Protein AF-X0TNP8-F1 (afdb_monomer)

Sequence (38 aa):
ESELKCEVIVGNESDPWIDDPANRSSKAKPFRPAIYVE

Secondary structure (DSSP, 8-state):
--TT-S------TT-TTS--TT--GGG-BTTB------

Foldseek 3Di:
DPPVPDDDDDDDLPDPPDDDVPVQSVVADVVRGRDDDD

Solvent-accessible surface area (backbone atoms only — not comparable to full-atom values): 2929 Å² total; per-residue (Å²): 130,70,93,76,82,67,90,83,85,90,78,64,81,85,48,91,84,62,89,57,97,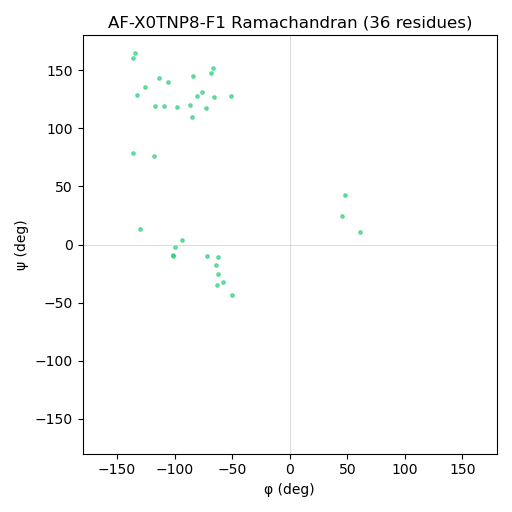74,58,37,63,82,68,38,48,93,100,41,76,55,84,87,88,134

Mean predicted aligned error: 5.87 Å

pLDDT: mean 79.95, std 7.5, range [52.0, 88.62]

Organism: NCBI:txid412755

Structure (mmCIF, N/CA/C/O backbone):
data_AF-X0TNP8-F1
#
_entry.id   AF-X0TNP8-F1
#
loop_
_atom_site.group_PDB
_atom_site.id
_atom_site.type_symbol
_atom_site.label_atom_id
_atom_site.label_alt_id
_atom_site.label_comp_id
_atom_site.label_asym_id
_atom_site.label_entity_id
_atom_site.label_seq_id
_atom_site.pdbx_PDB_ins_code
_atom_site.Cartn_x
_atom_site.Cartn_y
_atom_site.Cartn_z
_atom_site.occupancy
_atom_site.B_iso_or_equiv
_atom_site.auth_seq_id
_atom_site.auth_comp_id
_atom_site.auth_asym_id
_atom_site.auth_atom_id
_atom_site.pdbx_PDB_model_num
ATOM 1 N N . GLU A 1 1 ? -13.127 1.865 19.107 1.00 52.00 1 GLU A N 1
ATOM 2 C CA . GLU A 1 1 ? -13.144 0.980 17.922 1.00 52.00 1 GLU A CA 1
ATOM 3 C C . GLU A 1 1 ? -12.052 1.447 16.967 1.00 52.00 1 GLU A C 1
ATOM 5 O O . GLU A 1 1 ? -11.800 2.644 16.933 1.00 52.00 1 GLU A O 1
ATOM 10 N N . SER A 1 2 ? -11.377 0.542 16.254 1.00 72.62 2 SER A N 1
ATOM 11 C CA . SER A 1 2 ? -10.511 0.927 15.127 1.00 72.62 2 SER A CA 1
ATOM 12 C C . SER A 1 2 ? -11.406 1.505 14.025 1.00 72.62 2 SER A C 1
ATOM 14 O O . SER A 1 2 ? -12.394 0.866 13.661 1.00 72.62 2 SER A O 1
ATOM 16 N N . GLU A 1 3 ? -11.106 2.714 13.542 1.00 83.75 3 GLU A N 1
ATOM 17 C CA . GLU A 1 3 ? -11.953 3.441 12.579 1.00 83.75 3 GLU A CA 1
ATOM 18 C C . GLU A 1 3 ? -12.198 2.654 11.287 1.00 83.75 3 GLU A C 1
ATOM 20 O O . GLU A 1 3 ? -13.271 2.753 10.697 1.00 83.75 3 GLU A O 1
ATOM 25 N N . LEU A 1 4 ? -11.221 1.848 10.863 1.00 82.38 4 LEU A N 1
ATOM 26 C CA . LEU A 1 4 ? -11.239 1.187 9.560 1.00 82.38 4 LEU A CA 1
ATOM 27 C C . LEU A 1 4 ? -11.657 -0.289 9.618 1.00 82.38 4 LEU A C 1
ATOM 29 O O . LEU A 1 4 ? -11.886 -0.882 8.571 1.00 82.38 4 LEU A O 1
ATOM 33 N N . LYS A 1 5 ? -11.787 -0.885 10.817 1.00 88.62 5 LYS A N 1
ATOM 34 C CA . LYS A 1 5 ? -12.161 -2.304 11.032 1.00 88.62 5 LYS A CA 1
ATOM 35 C C . LYS A 1 5 ? -11.415 -3.306 10.122 1.00 88.62 5 LYS A C 1
ATOM 37 O O . LYS A 1 5 ? -11.910 -4.406 9.892 1.00 88.62 5 LYS A O 1
ATOM 42 N N . CYS A 1 6 ? -10.228 -2.943 9.642 1.00 85.25 6 CYS A N 1
ATOM 43 C CA . CYS A 1 6 ? -9.378 -3.741 8.767 1.00 85.25 6 CYS A CA 1
ATOM 44 C C . CYS A 1 6 ? -7.923 -3.700 9.249 1.00 85.25 6 CYS A C 1
ATOM 46 O O . CYS A 1 6 ? -7.546 -2.863 10.076 1.00 85.25 6 CYS A O 1
ATOM 48 N N . GLU A 1 7 ? -7.115 -4.627 8.741 1.00 86.69 7 GLU A N 1
ATOM 49 C CA . GLU A 1 7 ? -5.671 -4.619 8.941 1.00 86.69 7 GLU A CA 1
ATOM 50 C C . GLU A 1 7 ? -5.029 -3.556 8.040 1.00 86.69 7 GLU A C 1
ATOM 52 O O . GLU A 1 7 ? -5.323 -3.474 6.848 1.00 86.69 7 GLU A O 1
ATOM 57 N N . VAL A 1 8 ? -4.168 -2.716 8.619 1.00 86.00 8 VAL A N 1
ATOM 58 C CA . VAL A 1 8 ? -3.495 -1.626 7.903 1.00 86.00 8 VAL A CA 1
ATOM 59 C C . VAL A 1 8 ? -1.995 -1.870 7.930 1.00 86.00 8 VAL A C 1
ATOM 61 O O . VAL A 1 8 ? -1.380 -1.873 8.995 1.00 86.00 8 VAL A O 1
ATOM 64 N N . ILE A 1 9 ? -1.402 -2.018 6.746 1.00 85.44 9 ILE A N 1
ATOM 65 C CA . ILE A 1 9 ? 0.043 -2.166 6.564 1.00 85.44 9 ILE A CA 1
ATOM 66 C C . ILE A 1 9 ? 0.577 -0.887 5.918 1.00 85.44 9 ILE A C 1
ATOM 68 O O . ILE A 1 9 ? 0.173 -0.525 4.811 1.00 85.44 9 ILE A O 1
ATOM 72 N N . VAL A 1 10 ? 1.489 -0.200 6.608 1.00 83.56 10 VAL A N 1
ATOM 73 C CA . VAL A 1 10 ? 2.166 0.997 6.090 1.00 83.56 10 VAL A CA 1
ATOM 74 C C . VAL A 1 10 ? 3.522 0.588 5.538 1.00 83.56 10 VAL A C 1
ATOM 76 O O . VAL A 1 10 ? 4.372 0.092 6.272 1.00 83.56 10 VAL A O 1
ATOM 79 N N . GLY A 1 11 ? 3.706 0.805 4.240 1.00 79.31 11 GLY A N 1
ATOM 80 C CA . GLY A 1 11 ? 4.924 0.463 3.528 1.00 79.31 11 GLY A CA 1
ATOM 81 C C . GLY A 1 11 ? 5.682 1.677 3.020 1.00 79.31 11 GLY A C 1
ATOM 82 O O . GLY A 1 11 ? 5.064 2.643 2.574 1.00 79.31 11 GLY A O 1
ATOM 83 N N . ASN A 1 12 ? 7.013 1.618 3.064 1.00 78.44 12 ASN A N 1
ATOM 84 C CA . ASN A 1 12 ? 7.864 2.621 2.429 1.00 78.44 12 ASN A CA 1
ATOM 85 C C . ASN A 1 12 ? 8.066 2.297 0.947 1.00 78.44 12 ASN A C 1
ATOM 87 O O . ASN A 1 12 ? 8.219 1.140 0.570 1.00 78.44 12 ASN A O 1
ATOM 91 N N . GLU A 1 13 ? 8.143 3.338 0.120 1.00 69.31 13 GLU A N 1
ATOM 92 C CA . GLU A 1 13 ? 8.363 3.220 -1.331 1.00 69.31 13 GLU A CA 1
ATOM 93 C C . GLU A 1 13 ? 9.712 2.571 -1.686 1.00 69.31 13 GLU A C 1
ATOM 95 O O . GLU A 1 13 ? 9.852 1.983 -2.753 1.00 69.31 13 GLU A O 1
ATOM 100 N N . SER A 1 14 ? 10.698 2.662 -0.790 1.00 73.12 14 SER A N 1
ATOM 101 C CA . SER A 1 14 ? 12.052 2.139 -1.001 1.00 73.12 14 SER A CA 1
ATOM 102 C C . SER A 1 14 ? 12.268 0.721 -0.473 1.00 73.12 14 SER A C 1
ATOM 104 O O . SER A 1 14 ? 13.409 0.263 -0.480 1.00 73.12 14 SER A O 1
ATOM 106 N N . ASP A 1 15 ? 11.240 0.053 0.054 1.00 73.00 15 ASP A N 1
ATOM 107 C CA . ASP A 1 15 ? 11.394 -1.276 0.645 1.00 73.00 15 ASP A CA 1
ATOM 108 C C . ASP A 1 15 ? 11.312 -2.370 -0.439 1.00 73.00 15 ASP A C 1
ATOM 110 O O . ASP A 1 15 ? 10.233 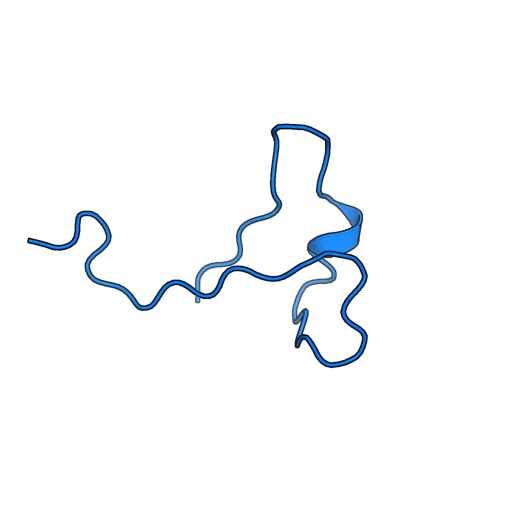-2.609 -0.985 1.00 73.00 15 ASP A O 1
ATOM 114 N N . PRO A 1 16 ? 12.430 -3.049 -0.773 1.00 67.69 16 PRO A N 1
ATOM 115 C CA . PRO A 1 16 ? 12.461 -4.060 -1.828 1.00 67.69 16 PRO A CA 1
ATOM 116 C C . PRO A 1 16 ? 11.741 -5.360 -1.444 1.00 67.69 16 PRO A C 1
ATOM 118 O O . PRO A 1 16 ? 11.568 -6.225 -2.300 1.00 67.69 16 PRO A O 1
ATOM 121 N N . TRP A 1 17 ? 11.354 -5.520 -0.176 1.00 72.12 17 TRP A N 1
ATOM 122 C CA . TRP A 1 17 ? 10.656 -6.703 0.331 1.00 72.12 17 TRP A CA 1
ATOM 123 C C . TRP A 1 17 ? 9.149 -6.499 0.455 1.00 72.12 17 TR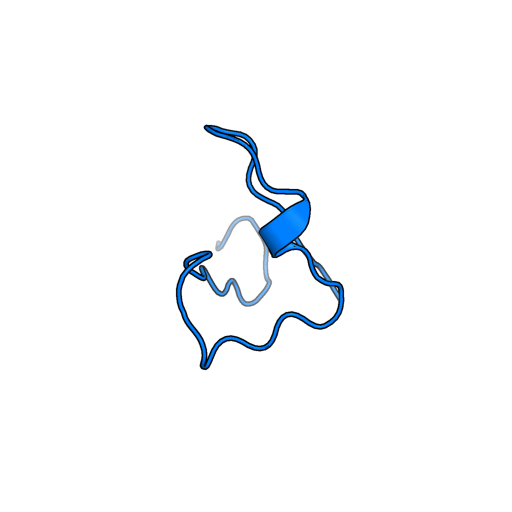P A C 1
ATOM 125 O O . TRP A 1 17 ? 8.443 -7.424 0.856 1.00 72.12 17 TRP A O 1
ATOM 135 N N . ILE A 1 18 ? 8.653 -5.302 0.138 1.00 72.75 18 ILE A N 1
ATOM 136 C CA . ILE A 1 18 ? 7.233 -5.009 0.230 1.00 72.75 18 ILE A CA 1
ATOM 137 C C . ILE A 1 18 ? 6.510 -5.541 -0.998 1.00 72.75 18 ILE A C 1
ATOM 139 O O . ILE A 1 18 ? 6.883 -5.260 -2.137 1.00 72.75 18 ILE A O 1
ATOM 143 N N . ASP A 1 19 ? 5.459 -6.318 -0.753 1.00 72.19 19 ASP A N 1
ATOM 144 C CA . ASP A 1 19 ? 4.576 -6.756 -1.820 1.00 72.19 19 ASP A CA 1
ATOM 145 C C . ASP A 1 19 ? 3.734 -5.559 -2.284 1.00 72.19 19 ASP A C 1
ATOM 147 O O . ASP A 1 19 ? 2.996 -4.933 -1.511 1.00 72.19 19 ASP A O 1
ATOM 151 N N . ASP A 1 20 ? 3.911 -5.194 -3.551 1.00 75.31 20 ASP A N 1
ATOM 152 C CA . ASP A 1 20 ? 3.199 -4.108 -4.212 1.00 75.31 20 ASP A CA 1
ATOM 153 C C . ASP A 1 20 ? 2.376 -4.668 -5.385 1.00 75.31 20 ASP A C 1
ATOM 155 O O . ASP A 1 20 ? 2.750 -4.493 -6.553 1.00 75.31 20 ASP A O 1
ATOM 159 N N . PRO A 1 21 ? 1.232 -5.326 -5.103 1.00 74.50 21 PRO A N 1
ATOM 160 C CA . PRO A 1 21 ? 0.456 -6.073 -6.097 1.00 74.50 21 PRO A CA 1
ATOM 161 C C . PRO A 1 21 ? -0.094 -5.211 -7.249 1.00 74.50 21 PRO A C 1
ATOM 163 O O . PRO A 1 21 ? -0.570 -5.744 -8.250 1.00 74.50 21 PRO A O 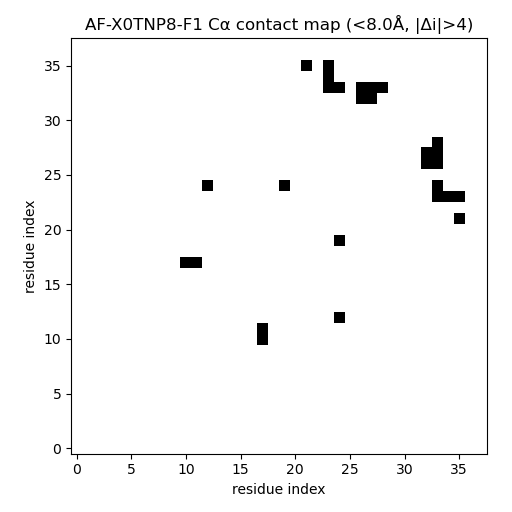1
ATOM 166 N N . ALA A 1 22 ? -0.025 -3.877 -7.147 1.00 76.69 22 ALA A N 1
ATOM 167 C CA . ALA A 1 22 ? -0.558 -2.936 -8.134 1.00 76.69 22 ALA A CA 1
ATOM 168 C C . ALA A 1 22 ? 0.438 -1.846 -8.578 1.00 76.69 22 ALA A C 1
ATOM 170 O O . ALA A 1 22 ? 0.018 -0.854 -9.195 1.00 76.69 22 ALA A O 1
ATOM 171 N N . ASN A 1 23 ? 1.732 -1.999 -8.260 1.00 79.12 23 ASN A N 1
ATOM 172 C CA . ASN A 1 23 ? 2.765 -0.973 -8.456 1.00 79.12 23 ASN A CA 1
ATOM 173 C C . ASN A 1 23 ? 2.313 0.406 -7.918 1.00 79.12 23 ASN A C 1
ATOM 175 O O . ASN A 1 23 ? 2.418 1.442 -8.584 1.00 79.12 23 ASN A O 1
ATOM 179 N N . ARG A 1 24 ? 1.686 0.404 -6.736 1.00 79.06 24 ARG A N 1
ATOM 180 C CA . ARG A 1 24 ? 1.116 1.565 -6.046 1.00 79.06 24 ARG A CA 1
ATOM 181 C C . ARG A 1 24 ? 2.197 2.572 -5.681 1.00 79.06 24 ARG A C 1
ATOM 183 O O . ARG A 1 24 ? 1.944 3.769 -5.781 1.00 79.06 24 ARG A O 1
ATOM 190 N N . SER A 1 25 ? 3.396 2.104 -5.347 1.00 79.94 25 SER A N 1
ATOM 191 C CA . SER A 1 25 ? 4.568 2.938 -5.065 1.00 79.94 25 SER A CA 1
ATOM 192 C C . SER A 1 25 ? 4.816 3.970 -6.173 1.00 79.94 25 SER A C 1
ATOM 194 O O . SER A 1 25 ? 4.948 5.155 -5.888 1.00 79.94 25 SER A O 1
ATOM 196 N N . SER A 1 26 ? 4.714 3.575 -7.448 1.00 83.88 26 SER A N 1
ATOM 197 C CA . SER A 1 26 ? 4.873 4.485 -8.597 1.00 83.88 26 SER A CA 1
ATOM 198 C C . SER A 1 26 ? 3.812 5.595 -8.712 1.00 83.88 26 SER A C 1
ATOM 200 O O . SER A 1 26 ? 4.007 6.574 -9.435 1.00 83.88 26 SER A O 1
ATOM 202 N N . LYS A 1 27 ? 2.669 5.452 -8.029 1.00 83.75 27 LYS A N 1
ATOM 203 C CA . LYS A 1 27 ? 1.535 6.395 -8.063 1.00 83.75 27 LYS A CA 1
ATOM 204 C C . LYS A 1 27 ? 1.489 7.311 -6.841 1.00 83.75 27 LYS A C 1
ATOM 206 O O . LYS A 1 27 ? 0.677 8.244 -6.825 1.00 83.75 27 LYS A O 1
ATOM 211 N N . ALA A 1 28 ? 2.308 7.040 -5.829 1.00 86.50 28 ALA A N 1
ATOM 212 C CA . ALA A 1 28 ? 2.394 7.861 -4.637 1.00 86.50 28 ALA A CA 1
ATOM 213 C C . ALA A 1 28 ? 3.023 9.227 -4.964 1.00 86.50 28 ALA A C 1
ATOM 215 O O . ALA A 1 28 ? 3.824 9.384 -5.886 1.00 86.50 28 ALA A O 1
ATOM 216 N N . LYS A 1 29 ? 2.584 10.261 -4.246 1.00 86.38 29 LYS A N 1
ATOM 217 C CA . LYS A 1 29 ? 3.126 11.623 -4.321 1.00 86.38 29 LYS A CA 1
ATOM 218 C C . LYS A 1 29 ? 3.276 12.171 -2.899 1.00 86.38 29 LYS A C 1
ATOM 220 O O . LYS A 1 29 ? 2.580 11.693 -1.999 1.00 86.38 29 LYS A O 1
ATOM 225 N N . PRO A 1 30 ? 4.102 13.209 -2.671 1.00 87.31 30 PRO A N 1
ATOM 226 C CA . PRO A 1 30 ? 4.188 13.855 -1.364 1.00 87.31 30 PRO A CA 1
ATOM 227 C C . PRO A 1 30 ? 2.799 14.245 -0.840 1.00 87.31 30 PRO A C 1
ATOM 229 O O . PRO A 1 30 ? 2.020 14.871 -1.560 1.00 87.31 30 PRO A O 1
ATOM 232 N N . PHE A 1 31 ? 2.480 13.837 0.393 1.00 85.75 31 PHE A N 1
ATOM 233 C CA . PHE A 1 31 ? 1.171 14.025 1.047 1.00 85.75 31 PHE A CA 1
ATOM 234 C C . PHE A 1 31 ? -0.031 13.355 0.351 1.00 85.75 31 PHE A C 1
ATOM 236 O O . PHE A 1 31 ? -1.178 13.597 0.723 1.00 85.75 31 PHE A O 1
ATOM 243 N N . ARG A 1 32 ? 0.210 12.489 -0.638 1.00 88.38 32 ARG A N 1
ATOM 244 C CA . ARG A 1 32 ? -0.805 11.695 -1.336 1.00 88.38 32 ARG A CA 1
ATOM 245 C C . ARG A 1 32 ? -0.294 10.255 -1.505 1.00 88.38 32 ARG A C 1
ATOM 247 O O . ARG A 1 32 ? 0.183 9.901 -2.588 1.00 88.38 32 ARG A O 1
ATOM 254 N N . PRO A 1 33 ? -0.371 9.433 -0.443 1.00 87.62 33 PRO A N 1
ATOM 255 C CA . PRO A 1 33 ? 0.070 8.046 -0.500 1.00 87.62 33 PRO A CA 1
ATOM 256 C C . PRO A 1 33 ? -0.826 7.228 -1.433 1.00 87.62 33 PRO A C 1
ATOM 258 O O . PRO A 1 33 ? -2.013 7.520 -1.606 1.00 87.62 33 PRO A O 1
ATOM 261 N N . ALA A 1 34 ? -0.257 6.184 -2.028 1.00 87.12 34 ALA A N 1
ATOM 262 C CA . ALA A 1 34 ? -1.022 5.220 -2.799 1.00 87.12 34 ALA A CA 1
ATOM 263 C C . ALA A 1 34 ? -1.563 4.125 -1.871 1.00 87.12 34 ALA A C 1
ATOM 265 O O . ALA A 1 34 ? -0.803 3.418 -1.213 1.00 87.12 34 ALA A O 1
ATOM 266 N N . ILE A 1 35 ? -2.888 4.000 -1.822 1.00 86.38 35 ILE A N 1
ATOM 267 C CA . ILE A 1 35 ? -3.594 3.049 -0.960 1.00 86.38 35 ILE A CA 1
ATOM 268 C C . ILE A 1 35 ? -4.117 1.906 -1.830 1.00 86.38 35 ILE A C 1
ATOM 270 O O . ILE A 1 35 ? -4.586 2.135 -2.946 1.00 86.38 35 ILE A O 1
ATOM 274 N N . TYR A 1 36 ? -4.028 0.685 -1.310 1.00 83.38 36 TYR A N 1
ATOM 275 C CA . TYR A 1 36 ? -4.611 -0.512 -1.905 1.00 83.38 36 TYR A CA 1
ATOM 276 C C . TYR A 1 36 ? -5.497 -1.188 -0.858 1.00 83.38 36 TYR A C 1
ATOM 278 O O . TYR A 1 36 ? -5.102 -1.263 0.305 1.00 83.38 36 TYR A O 1
ATOM 286 N N . VAL A 1 37 ? -6.688 -1.614 -1.272 1.00 83.94 37 VAL A N 1
ATOM 287 C CA . VAL A 1 37 ? -7.671 -2.324 -0.447 1.00 83.94 37 VAL A CA 1
ATOM 288 C C . VAL A 1 37 ? -8.146 -3.516 -1.272 1.00 83.94 37 VAL A C 1
ATOM 290 O O . VAL A 1 37 ? -8.516 -3.324 -2.433 1.00 83.94 37 VAL A O 1
ATOM 293 N N . GLU A 1 38 ? -8.101 -4.705 -0.678 1.00 78.88 38 GLU A N 1
ATOM 294 C CA . GLU A 1 38 ? -8.631 -5.964 -1.220 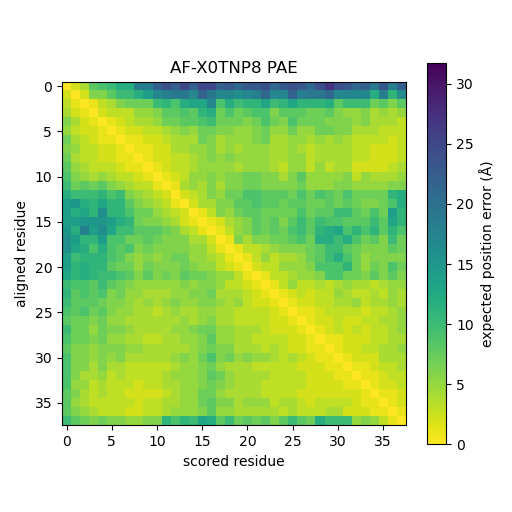1.00 78.88 38 GLU A CA 1
ATOM 295 C C . GLU A 1 38 ? -9.855 -6.409 -0.412 1.00 78.88 38 GLU A C 1
ATOM 297 O O . GLU A 1 38 ? -9.851 -6.198 0.825 1.00 78.88 38 GLU A O 1
#

Radius of gyration: 11.14 Å; Cα contacts (8 Å, |Δi|>4): 14; chains: 1; bounding box: 26×21×26 Å

=== Feature glossary ===
A reading guide for the features in this r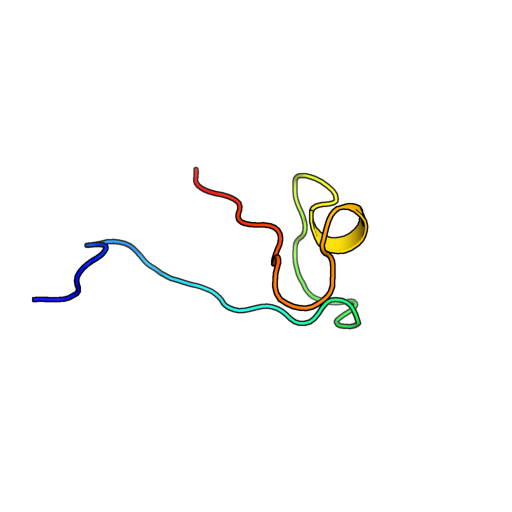ecord.

Start from the sequence.

  · Sequence gives the chain of amino acids in standard one-letter code (A=alanine, C=cysteine, …, Y=tyrosine), read N→C. It is the only feature that is directly encoded by the gene; all structural features are derived from the folded form of this sequence.

Fold it, and you get atomic coordinates and the backbone conformation that goes with them.

  · Structure coordinates are given as an mmCIF _atom_site loop: one row per atom with element, residue name, chain id, sequence number, and x/y/z position in Å. Only the four main-chain atoms per residue are included here; side chains are omitted to keep the record compact.

  · Backbone dihedral angles. Every residue except chain termini has a φ (preceding-C → N → Cα → C) and a ψ (N → Cα → C → next-N). They are reported in degrees following the IUPAC sign convention. Secondary structure is essentially a statement about which (φ, ψ) basin each residue occupies.

  · Eight-state secondary structure (DSSP): H is the canonical α-helix, G the tighter 3₁₀-helix, I the wider π-helix; E/B are β-structure, T and S are turns and bends, and '-' is everything else. DSSP derives these from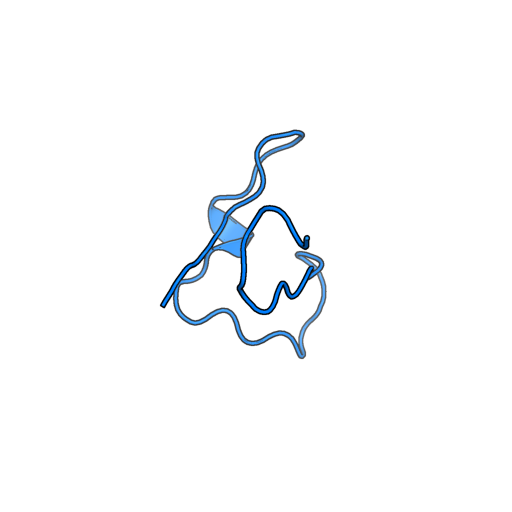 the pattern of main-chain N–H···O=C hydrogen bonds, not from the sequence.

  · SS3 is a coarse helix/strand/coil call (letters a/b/c) made by the P-SEA algorithm from inter-Cα distances and dihedrals. It is less detailed than DSSP but needs only Cα positions.

Summarize the fold with a handful of 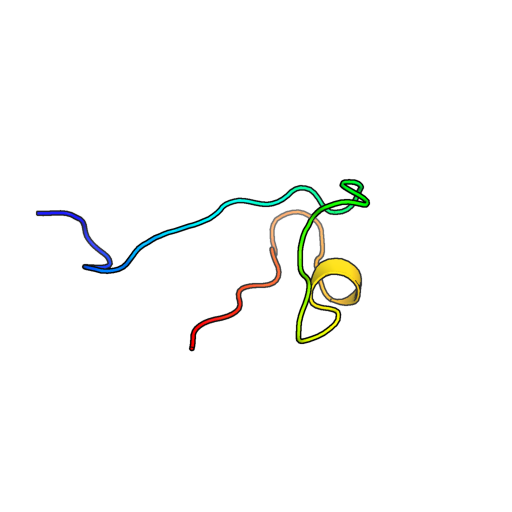shape descriptors and a per-residue structural alphabet.

  · Radius of gyration (Rg) is the root-mean-square distance of Cα atoms from their centroid — a single number for overall size and compactness. A globular domain of N residues has Rg ≈ 2.2·N^0.38 Å; an extended or disordered chain has a much larger Rg. The Cα contact count is the number of residue pairs whose Cα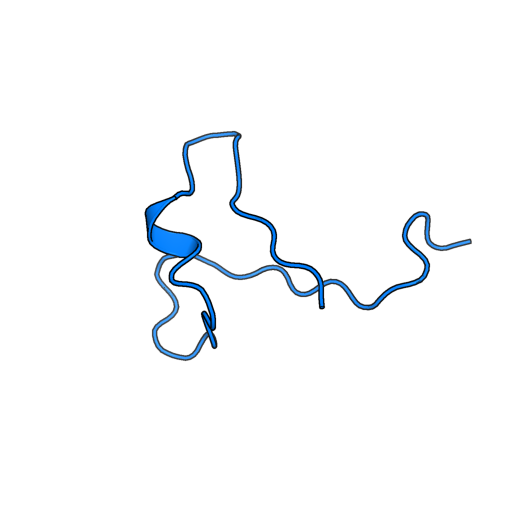 atoms are within 8 Å and are more than four positions apart in sequence — a standard proxy for tertiary packing density. The bounding box is the smallest axis-aligned box enclosing all Cα atoms.

  · 3Di is Foldseek's structural alphabet. Each residue is assigned one of twenty discrete states based on how its Cα sits relative to its spatial (not sequential) neighbors. Aligning 3Di strings finds structural homologs roughly as well as full 3D superposition, but orders of magnitude faster.

  · Solvent-accessible surface area (SASA) is the area in Å² traced out by the centre of a 1.4 Å probe sphere (a water molecule) rolled over the protein's van der Waals surface (Shrake–Rupley / Lee–Richards construction). Buried residues have near-zero SASA; fully exposed residues can exceed 200 Å². The total SASA scales roughly with the number of surface residues.

Ask how reliable the model is.

  · For AlphaFold models, the B-factor field carries pLDDT — the model's own estimate of local accuracy on a 0–100 scale. Regions with pLDDT<50 should be treated as essentially unmodeled; they often correspond to intrinsically disordered segments.

  · For experimental (PDB) structures, the B-factor (temperature factor) quantifies the positional spread of each atom in the crystal — a combination of thermal vibration and static disorder — in units of Å². High B-factors mark flexible loops or poorly resolved regions; low B-factors mark the rigid, well-ordered core.

  · Predicted Aligned Error (PAE) is an AlphaFold confidence matrix: entry (i, j) is the expected error in the position of residue j, in ångströms, when the prediction is superimposed on the true structure at residue i. Low PAE within a block of residues means that block is internally rigid and well-predicted; high PAE between two blocks means their relative placement is uncertain even if each block individually is confident.

Place it in context: what it resembles, what it is annotated as, and how it looks.

  · Structural nearest neighbors (via Foldseek easy-search vs the PDB). Reported per hit: target PDB id, E-value, and alignment TM-score. A TM-score above ~0.5 is the conventional threshold for 'same fold'.

  · Functional annotations link the protein to curated databases. InterPro entries identify conserved domains and families by matching the sequence against member-database signatures (Pfam, PROSITE, CDD, …). Gene Ontology (GO) terms describe molecular function, biological process, and cellular component in a controlled vocabulary. CATH places the structure in a hierarchical fold classification (Class/Architecture/Topology/Homologous-superfamily). The organism is the source species.

  · The contact map is a binary N×N matrix image: pixel (i, j) is dark where Cα_i and Cα_j are within 8 Å and |i−j|>4. Because the |i−j|>4 filter removes local helical contacts, off-diagonal stripes parallel to the main diagonal indicate parallel β-sheets; stripes perpendicular to it indicate antiparallel β-sheets. The Ramachandran plot scatters every residue's (φ, ψ) pair against the sterically allowed regions. The PAE heatmap renders the predicted-aligned-error matrix.

  · Six rendered views show the 3D structure from the faces of a cube — i.e. along ±x, ±y, ±z. Rendering representation is drawn randomly per protein from cartoon (secondary-structure ribbons), sticks (backbone bonds), or molecular surface; coloring is either N→C rainbow (blue at the N-terminus through red at the C-terminus) or one color per chain.